Protein AF-A0A926ZXC2-F1 (afdb_monomer_lite)

pLDDT: mean 85.8, std 9.93, range [55.91, 96.75]

Sequence (94 aa):
MTGTDVFQRANDLCRRQAYQQWHRLRSKQQILRSQVGFADTQPSRPRACEGCLNYHGLSYGTAKNCRTSLVCAIHPYGWQEATSCPDWCKQPQT

Secondary structure (DSSP, 8-state):
--HHHHHHHHHHHHHHHHHHHHHHHHHHHHHHHHSTTSS----SS-GGGTT-TTEEEEEE-SSTTT-EEEEESS-TT---SSSPPTT--PPPP-

Structure (mmCIF, N/CA/C/O backbone):
data_AF-A0A926ZXC2-F1
#
_entry.id   AF-A0A926ZXC2-F1
#
loop_
_atom_site.group_PDB
_atom_site.id
_atom_site.type_symbol
_atom_site.label_atom_id
_atom_site.label_alt_id
_atom_site.label_comp_id
_atom_site.label_asym_id
_atom_site.label_entity_id
_atom_site.label_seq_id
_atom_site.pdbx_PDB_ins_code
_atom_site.Cartn_x
_atom_site.Cartn_y
_atom_site.Cartn_z
_atom_site.occupancy
_atom_site.B_iso_or_equiv
_atom_site.auth_seq_id
_atom_site.auth_comp_id
_atom_site.auth_asym_id
_atom_site.auth_atom_id
_atom_site.pdbx_PDB_model_num
ATOM 1 N N . MET A 1 1 ? 35.187 -8.951 -43.341 1.00 55.91 1 MET A N 1
ATOM 2 C CA . MET A 1 1 ? 34.171 -8.834 -42.272 1.00 55.91 1 MET A CA 1
ATOM 3 C C . MET A 1 1 ? 33.083 -7.913 -42.794 1.00 55.91 1 MET A C 1
ATOM 5 O O . MET A 1 1 ? 33.399 -6.789 -43.162 1.00 55.91 1 MET A O 1
ATOM 9 N N . THR A 1 2 ? 31.857 -8.407 -42.971 1.00 69.44 2 THR A N 1
ATOM 10 C CA . THR A 1 2 ? 30.742 -7.601 -43.495 1.00 69.44 2 THR A CA 1
ATOM 11 C C . THR A 1 2 ? 30.231 -6.671 -42.396 1.00 69.44 2 THR A C 1
ATOM 13 O O . THR A 1 2 ? 30.196 -7.061 -41.233 1.00 69.44 2 THR A O 1
ATOM 16 N N . GLY A 1 3 ? 29.826 -5.443 -42.733 1.00 68.44 3 GLY A N 1
ATOM 17 C CA . GLY A 1 3 ? 29.389 -4.453 -41.733 1.00 68.44 3 GLY A CA 1
ATOM 18 C C . GLY A 1 3 ? 28.271 -4.949 -40.802 1.00 68.44 3 GLY A C 1
ATOM 19 O O . GLY A 1 3 ? 28.211 -4.549 -39.646 1.00 68.44 3 GLY A O 1
ATOM 20 N N . THR A 1 4 ? 27.442 -5.889 -41.263 1.00 73.69 4 THR A N 1
ATOM 21 C CA . THR A 1 4 ? 26.376 -6.549 -40.491 1.00 73.69 4 THR A CA 1
ATOM 22 C C . THR A 1 4 ? 26.872 -7.326 -39.266 1.00 73.69 4 THR A C 1
ATOM 24 O O . THR A 1 4 ? 26.215 -7.286 -38.228 1.00 73.69 4 THR A O 1
ATOM 27 N N . ASP A 1 5 ? 28.040 -7.969 -39.349 1.00 82.19 5 ASP A N 1
ATOM 28 C CA . ASP A 1 5 ? 28.650 -8.754 -38.262 1.00 82.19 5 ASP A CA 1
ATOM 29 C C . ASP A 1 5 ? 29.079 -7.853 -37.088 1.00 82.19 5 ASP A C 1
ATOM 31 O O . ASP A 1 5 ? 28.879 -8.171 -35.915 1.00 82.19 5 ASP A O 1
ATOM 35 N N . VAL A 1 6 ? 29.572 -6.649 -37.400 1.00 86.44 6 VAL A N 1
ATOM 36 C CA . VAL A 1 6 ? 29.979 -5.654 -36.396 1.00 86.44 6 VAL A CA 1
ATOM 37 C C . VAL A 1 6 ? 28.776 -5.173 -35.581 1.00 86.44 6 VAL A C 1
ATOM 39 O O . VAL A 1 6 ? 28.843 -5.126 -34.351 1.00 86.44 6 VAL A O 1
ATOM 42 N N . PHE A 1 7 ? 27.659 -4.859 -36.243 1.00 87.31 7 PHE A N 1
ATOM 43 C CA . PHE A 1 7 ? 26.442 -4.403 -35.564 1.00 87.31 7 PHE A CA 1
ATOM 44 C C . PHE A 1 7 ? 25.777 -5.515 -34.747 1.00 87.31 7 PHE A C 1
ATOM 46 O O . PHE A 1 7 ? 25.327 -5.268 -33.629 1.00 87.31 7 PHE A O 1
ATOM 53 N N . GLN A 1 8 ? 25.749 -6.747 -35.263 1.00 88.19 8 GLN A N 1
ATOM 54 C CA . GLN A 1 8 ? 25.234 -7.905 -34.528 1.00 88.19 8 GLN A CA 1
ATOM 55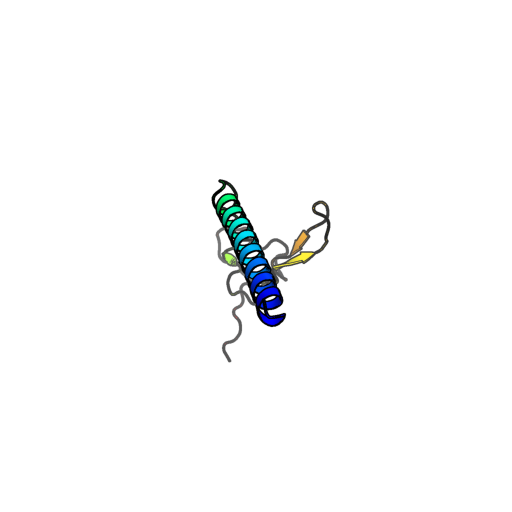 C C . GLN A 1 8 ? 26.038 -8.149 -33.249 1.00 88.19 8 GLN A C 1
ATOM 57 O O . GLN A 1 8 ? 25.465 -8.244 -32.164 1.00 88.19 8 GLN A O 1
ATOM 62 N N . ARG A 1 9 ? 27.371 -8.126 -33.349 1.00 89.62 9 ARG A N 1
ATOM 63 C CA . ARG A 1 9 ? 28.257 -8.267 -32.193 1.00 89.62 9 ARG A CA 1
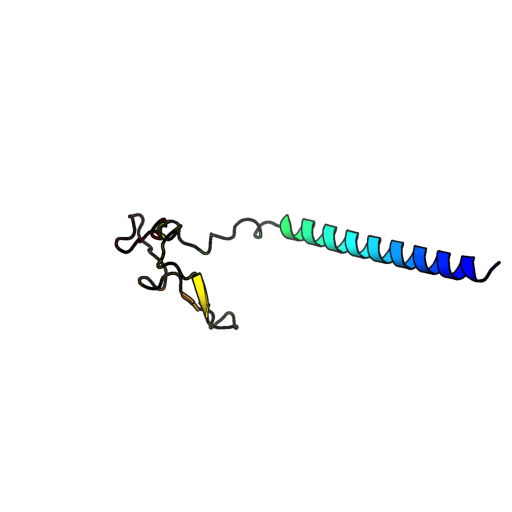ATOM 64 C C . ARG A 1 9 ? 28.076 -7.139 -31.176 1.00 89.62 9 ARG A C 1
ATOM 66 O O . ARG A 1 9 ? 28.052 -7.409 -29.977 1.00 89.62 9 ARG A O 1
ATOM 73 N N . ALA A 1 10 ? 27.933 -5.892 -31.627 1.00 90.69 10 ALA A N 1
ATOM 74 C CA . ALA A 1 10 ? 27.661 -4.759 -30.741 1.00 90.69 10 ALA A CA 1
ATOM 75 C C . ALA A 1 10 ? 26.333 -4.939 -29.983 1.00 90.69 10 ALA A C 1
ATOM 77 O O . ALA A 1 10 ? 26.297 -4.807 -28.759 1.00 90.69 10 ALA A O 1
ATOM 78 N N . ASN A 1 11 ? 25.270 -5.340 -30.686 1.00 94.50 11 ASN A N 1
ATOM 79 C CA . ASN A 1 11 ? 23.965 -5.614 -30.085 1.00 94.50 11 ASN A CA 1
ATOM 80 C C . ASN A 1 11 ? 24.030 -6.746 -29.051 1.00 94.50 11 ASN A C 1
ATOM 82 O O . ASN A 1 11 ? 23.464 -6.626 -27.961 1.00 94.50 11 ASN A O 1
ATOM 86 N N . ASP A 1 12 ? 24.752 -7.825 -29.351 1.00 95.25 12 ASP A N 1
ATOM 87 C CA . ASP A 1 12 ? 24.928 -8.945 -28.428 1.00 95.25 12 ASP A CA 1
ATOM 88 C C . ASP A 1 12 ? 25.673 -8.539 -27.154 1.00 95.25 12 ASP A C 1
ATOM 90 O O . ASP A 1 12 ? 25.296 -8.954 -26.054 1.00 95.25 12 ASP A O 1
ATOM 94 N N . LEU A 1 13 ? 26.700 -7.693 -27.273 1.00 96.38 13 LEU A N 1
ATOM 95 C CA . LEU A 1 13 ? 27.417 -7.148 -26.120 1.00 96.38 13 LEU A CA 1
ATOM 96 C C . LEU A 1 13 ? 26.502 -6.273 -25.257 1.00 96.38 13 LEU A C 1
ATOM 98 O O . LEU A 1 13 ? 26.451 -6.470 -24.040 1.00 96.38 13 LEU A O 1
ATOM 102 N N . CYS A 1 14 ? 25.722 -5.378 -25.870 1.00 95.75 14 CYS A N 1
ATOM 103 C CA . CYS A 1 14 ? 24.753 -4.546 -25.156 1.00 95.75 14 CYS A CA 1
ATOM 104 C C . CYS A 1 14 ? 23.707 -5.393 -24.415 1.00 95.75 14 CYS A C 1
ATOM 106 O O . CYS A 1 14 ? 23.441 -5.155 -23.235 1.00 95.75 14 CYS A O 1
ATOM 108 N N . ARG A 1 15 ? 23.158 -6.433 -25.059 1.00 95.06 15 ARG A N 1
ATOM 109 C CA . ARG A 1 15 ? 22.191 -7.352 -24.430 1.00 95.06 15 ARG A CA 1
ATOM 110 C C . ARG A 1 15 ? 22.791 -8.092 -23.238 1.00 95.06 15 ARG A C 1
ATOM 112 O O . ARG A 1 15 ? 22.156 -8.175 -22.186 1.00 95.06 15 ARG A O 1
ATOM 119 N N . ARG A 1 16 ? 24.018 -8.605 -23.374 1.00 96.25 16 ARG A N 1
ATOM 120 C CA . ARG A 1 16 ? 24.731 -9.280 -22.277 1.00 96.25 16 ARG A CA 1
ATOM 121 C C . ARG A 1 16 ? 24.968 -8.333 -21.106 1.00 96.25 16 ARG A C 1
ATOM 123 O O . ARG A 1 16 ? 24.739 -8.719 -19.962 1.00 96.25 16 ARG A O 1
ATOM 130 N N . GLN A 1 17 ? 25.378 -7.097 -21.382 1.00 96.06 17 GLN A N 1
ATOM 131 C CA . GLN A 1 17 ? 25.608 -6.095 -20.348 1.00 96.06 17 GLN A CA 1
ATOM 132 C C . GLN A 1 17 ? 24.307 -5.733 -19.617 1.00 96.06 17 GLN A C 1
ATOM 134 O O . GLN A 1 17 ? 24.288 -5.724 -18.386 1.00 96.06 17 GLN A O 1
ATOM 139 N N . ALA A 1 18 ? 23.211 -5.513 -20.349 1.00 96.56 18 ALA A N 1
ATOM 140 C CA . ALA A 1 18 ? 21.895 -5.255 -19.766 1.00 96.56 18 ALA A CA 1
ATOM 141 C C . ALA A 1 18 ? 21.428 -6.420 -18.875 1.00 96.56 18 ALA A C 1
ATOM 143 O O . ALA A 1 18 ? 20.974 -6.198 -17.752 1.00 96.56 18 ALA A O 1
ATOM 144 N N . TYR A 1 19 ? 21.615 -7.666 -19.324 1.00 96.62 19 TYR A N 1
ATOM 145 C CA . TYR A 1 19 ? 21.291 -8.851 -18.529 1.00 96.62 19 TYR A CA 1
ATOM 146 C C . TYR A 1 19 ? 22.133 -8.944 -17.248 1.00 96.62 19 TYR A C 1
ATOM 148 O O . TYR A 1 19 ? 21.598 -9.188 -16.167 1.00 96.62 19 TYR A O 1
ATOM 156 N N . GLN A 1 20 ? 23.444 -8.699 -17.334 1.00 96.75 20 GLN A N 1
ATOM 157 C CA . GLN A 1 20 ? 24.323 -8.687 -16.161 1.00 96.75 20 GLN A CA 1
ATOM 158 C C . GLN A 1 20 ? 23.925 -7.599 -15.158 1.00 96.75 20 GLN A C 1
ATOM 160 O O . GLN A 1 20 ? 23.923 -7.850 -13.952 1.00 96.75 20 GLN A O 1
ATOM 165 N N . GLN A 1 21 ? 23.569 -6.404 -15.636 1.00 96.38 21 GLN A N 1
ATOM 166 C CA . GLN A 1 21 ? 23.075 -5.321 -14.786 1.00 96.38 21 GLN A CA 1
ATOM 167 C C . GLN A 1 21 ? 21.762 -5.712 -14.106 1.00 96.38 21 GLN A C 1
ATOM 169 O O . GLN A 1 21 ? 21.663 -5.621 -12.883 1.00 96.38 21 GLN A O 1
ATOM 174 N N . TRP A 1 22 ? 20.789 -6.220 -14.868 1.00 95.75 22 TRP A N 1
ATOM 175 C CA . TRP A 1 22 ? 19.521 -6.715 -14.333 1.00 95.75 22 TRP A CA 1
ATOM 176 C C . TRP A 1 22 ? 19.737 -7.780 -13.251 1.00 95.75 22 TRP A C 1
ATOM 178 O O . TRP A 1 22 ? 19.163 -7.688 -12.165 1.00 95.75 22 TRP A O 1
ATOM 188 N N . HIS A 1 23 ? 20.622 -8.746 -13.505 1.00 96.56 23 HIS A N 1
ATOM 189 C CA . HIS A 1 23 ? 20.921 -9.820 -12.564 1.00 96.56 23 HIS A CA 1
ATOM 190 C C . HIS A 1 23 ? 21.555 -9.285 -11.271 1.00 96.56 23 HIS A C 1
ATOM 192 O O . HIS A 1 23 ? 21.143 -9.666 -10.174 1.00 96.56 23 HIS A O 1
ATOM 198 N N . ARG A 1 24 ? 22.513 -8.350 -11.372 1.00 95.69 24 ARG A N 1
ATOM 199 C CA . ARG A 1 24 ? 23.114 -7.679 -10.203 1.00 95.69 24 ARG A CA 1
ATOM 200 C C . ARG A 1 24 ? 22.069 -6.921 -9.388 1.00 95.69 24 ARG A C 1
ATOM 202 O O . ARG A 1 24 ? 22.054 -7.038 -8.165 1.00 95.69 24 ARG A O 1
ATOM 209 N N . LEU A 1 25 ? 21.191 -6.167 -10.051 1.00 94.00 25 LEU A N 1
ATOM 210 C CA . LEU A 1 25 ? 20.123 -5.419 -9.386 1.00 94.00 25 LEU A CA 1
ATOM 211 C C . LEU A 1 25 ? 19.160 -6.359 -8.655 1.00 94.00 25 LEU A C 1
ATOM 213 O O . LEU A 1 25 ? 18.843 -6.119 -7.490 1.00 94.00 25 LEU A O 1
ATOM 217 N N . ARG A 1 26 ? 18.747 -7.455 -9.298 1.00 93.56 26 ARG A N 1
ATOM 218 C CA . ARG A 1 26 ? 17.838 -8.437 -8.697 1.00 93.56 26 ARG A CA 1
ATOM 219 C C . ARG A 1 26 ? 18.471 -9.173 -7.515 1.00 93.56 26 ARG A C 1
ATOM 221 O O . ARG A 1 26 ? 17.827 -9.312 -6.479 1.00 93.56 26 ARG A O 1
ATOM 228 N N . SER A 1 27 ? 19.741 -9.563 -7.628 1.00 93.94 27 SER A N 1
ATOM 229 C CA . SER A 1 27 ? 20.514 -10.148 -6.522 1.00 93.94 27 SER A CA 1
ATOM 230 C C . SER A 1 27 ? 20.618 -9.182 -5.334 1.00 93.94 27 SER A C 1
ATOM 232 O O . SER A 1 27 ? 20.301 -9.555 -4.205 1.00 93.94 27 SER A O 1
ATOM 234 N N . LYS A 1 28 ? 20.947 -7.906 -5.585 1.00 91.38 28 LYS A N 1
ATOM 235 C CA . LYS A 1 28 ? 20.977 -6.861 -4.549 1.00 91.38 28 LYS A CA 1
ATOM 236 C C . LYS A 1 28 ? 19.620 -6.705 -3.858 1.00 91.38 28 LYS A C 1
ATOM 238 O O . LYS A 1 28 ? 19.568 -6.630 -2.635 1.00 91.38 28 LYS A O 1
ATOM 243 N N . GLN A 1 29 ? 18.526 -6.676 -4.621 1.00 85.62 29 GLN A N 1
ATOM 244 C CA . GLN A 1 29 ? 17.174 -6.609 -4.060 1.00 85.62 29 GLN A CA 1
ATOM 245 C C . GLN A 1 29 ? 16.860 -7.820 -3.174 1.00 85.62 29 GLN A C 1
ATOM 247 O O . GLN A 1 29 ? 16.296 -7.644 -2.099 1.00 85.62 29 GLN A O 1
ATOM 252 N N . GLN A 1 30 ? 17.237 -9.032 -3.590 1.00 87.88 30 GLN A N 1
ATOM 253 C CA . GLN A 1 30 ? 17.031 -10.241 -2.792 1.00 87.88 30 GLN A CA 1
ATOM 254 C C . GLN A 1 30 ? 17.808 -10.191 -1.470 1.00 87.88 30 GLN A C 1
ATOM 256 O O . GLN A 1 30 ? 17.225 -10.474 -0.427 1.00 87.88 30 GLN A O 1
ATOM 261 N N . ILE A 1 31 ? 19.077 -9.764 -1.500 1.00 88.12 31 ILE A N 1
ATOM 262 C CA . ILE A 1 31 ? 19.898 -9.586 -0.292 1.00 88.12 31 ILE A CA 1
ATOM 263 C C . ILE A 1 31 ? 19.228 -8.597 0.665 1.00 88.12 31 ILE A C 1
ATOM 265 O O . ILE A 1 31 ? 19.026 -8.927 1.831 1.00 88.12 31 ILE A O 1
ATOM 269 N N . LEU A 1 32 ? 18.820 -7.422 0.174 1.00 84.25 32 LEU A N 1
ATOM 270 C CA . LEU A 1 32 ? 18.144 -6.410 0.992 1.00 84.25 32 LEU A CA 1
ATOM 271 C C . LEU A 1 32 ? 16.848 -6.947 1.616 1.00 84.25 32 LEU A C 1
ATOM 273 O O . LEU A 1 32 ? 16.618 -6.741 2.799 1.00 84.25 32 LEU A O 1
ATOM 277 N N . ARG A 1 33 ? 16.034 -7.696 0.860 1.00 79.75 33 ARG A N 1
ATOM 278 C CA . ARG A 1 33 ? 14.804 -8.322 1.386 1.00 79.75 33 ARG A CA 1
ATOM 279 C C . ARG A 1 33 ? 15.078 -9.394 2.442 1.00 79.75 33 ARG A C 1
ATOM 281 O O . ARG A 1 33 ? 14.222 -9.617 3.288 1.00 79.75 33 ARG A O 1
ATOM 288 N N . SER A 1 34 ? 16.230 -10.064 2.376 1.00 80.31 34 SER A N 1
ATOM 289 C CA . SER A 1 34 ? 16.640 -11.081 3.354 1.00 80.31 34 SER A CA 1
ATOM 290 C C . SER A 1 34 ? 17.294 -10.513 4.617 1.00 80.31 34 SER A C 1
ATOM 292 O O . SER A 1 34 ? 17.490 -11.252 5.578 1.00 80.31 34 SER A O 1
ATOM 294 N N . GLN A 1 35 ? 17.639 -9.221 4.641 1.00 83.00 35 GLN A N 1
ATOM 295 C CA . GLN A 1 35 ? 18.166 -8.584 5.847 1.00 83.00 35 GLN A CA 1
ATOM 296 C C . GLN A 1 35 ? 17.064 -8.476 6.911 1.00 83.00 35 GLN A C 1
ATOM 298 O O . GLN A 1 35 ? 15.936 -8.056 6.636 1.00 83.00 35 GLN A O 1
ATOM 303 N N . VAL A 1 36 ? 17.406 -8.869 8.140 1.00 66.44 36 VAL A N 1
ATOM 304 C CA . VAL A 1 36 ? 16.514 -8.834 9.307 1.00 66.44 36 VAL A CA 1
ATOM 305 C C . VAL A 1 36 ? 16.015 -7.398 9.513 1.00 66.44 36 VAL A C 1
ATOM 307 O O . VAL A 1 36 ? 16.817 -6.471 9.581 1.00 66.44 36 VAL A O 1
ATOM 310 N N . GLY A 1 37 ? 14.692 -7.211 9.571 1.00 66.31 37 GLY A N 1
ATOM 311 C CA . GLY A 1 37 ? 14.046 -5.897 9.720 1.00 66.31 37 GLY A CA 1
ATOM 312 C C . GLY A 1 37 ? 13.200 -5.432 8.526 1.00 66.31 37 GLY A C 1
ATOM 313 O O . GLY A 1 37 ? 12.422 -4.496 8.680 1.00 66.31 37 GLY A O 1
ATOM 314 N N . PHE A 1 38 ? 13.276 -6.096 7.364 1.00 64.56 38 PHE A N 1
ATOM 315 C CA . PHE A 1 38 ? 12.365 -5.832 6.232 1.00 64.56 38 PHE A CA 1
ATOM 316 C C . PHE A 1 38 ? 11.111 -6.724 6.206 1.00 64.56 38 PHE A C 1
ATOM 318 O O . PHE A 1 38 ? 10.182 -6.430 5.457 1.00 64.56 38 PHE A O 1
ATOM 325 N N . ALA A 1 39 ? 11.082 -7.813 6.984 1.00 62.19 39 ALA A N 1
ATOM 326 C CA . ALA A 1 39 ? 9.987 -8.789 6.971 1.00 62.19 39 ALA A CA 1
ATOM 327 C C . ALA A 1 39 ? 8.802 -8.414 7.883 1.00 62.19 39 ALA A C 1
ATOM 329 O O . ALA A 1 39 ? 7.682 -8.831 7.607 1.00 62.19 39 ALA A O 1
ATOM 330 N N . ASP A 1 40 ? 9.029 -7.599 8.918 1.00 57.62 40 ASP A N 1
ATOM 331 C CA . ASP A 1 40 ? 8.015 -7.229 9.913 1.00 57.62 40 ASP A CA 1
ATOM 332 C C . ASP A 1 40 ? 7.605 -5.761 9.761 1.00 57.62 40 ASP A C 1
ATOM 334 O O . ASP A 1 40 ? 7.940 -4.884 10.558 1.00 57.62 40 ASP A O 1
ATOM 338 N N . THR A 1 41 ? 6.861 -5.463 8.700 1.00 64.00 41 THR A N 1
ATOM 339 C CA . THR A 1 41 ? 6.032 -4.258 8.709 1.00 64.00 41 THR A CA 1
ATOM 340 C C . THR A 1 41 ? 4.702 -4.625 9.337 1.00 64.00 41 THR A C 1
ATOM 342 O O . THR A 1 41 ? 3.903 -5.321 8.708 1.00 64.00 41 THR A O 1
ATOM 345 N N . GLN A 1 42 ? 4.464 -4.151 10.563 1.00 65.44 42 GLN A N 1
ATOM 346 C CA . GLN A 1 42 ? 3.127 -4.168 11.151 1.00 65.44 42 GLN A CA 1
ATOM 347 C C . GLN A 1 42 ? 2.126 -3.634 10.116 1.00 65.44 42 GLN A C 1
ATOM 349 O O . GLN A 1 42 ? 2.409 -2.611 9.477 1.00 65.44 42 GLN A O 1
ATOM 354 N N . PRO A 1 43 ? 0.995 -4.325 9.894 1.00 71.94 43 PRO A N 1
ATOM 355 C CA . PRO A 1 43 ? 0.023 -3.894 8.908 1.00 71.94 43 PRO A CA 1
ATOM 356 C C . PRO A 1 43 ? -0.415 -2.467 9.237 1.00 71.94 43 PRO A C 1
ATOM 358 O O . PRO A 1 43 ? -0.832 -2.166 10.352 1.00 71.94 43 PRO A O 1
ATOM 361 N N . SER A 1 44 ? -0.336 -1.574 8.248 1.00 76.44 44 SER A N 1
ATOM 362 C CA . SER A 1 44 ? -0.776 -0.180 8.397 1.00 76.44 44 SER A CA 1
ATOM 363 C C . SER A 1 44 ? -2.286 -0.059 8.632 1.00 76.44 44 SER A C 1
ATOM 365 O O . SER A 1 44 ? -2.780 1.006 8.999 1.00 76.44 44 SER A O 1
ATOM 367 N N . ARG A 1 45 ? -3.025 -1.149 8.403 1.00 85.62 45 ARG A N 1
ATOM 368 C CA . ARG A 1 45 ? -4.456 -1.284 8.644 1.00 85.62 45 ARG A CA 1
ATOM 369 C C . ARG A 1 45 ? -4.697 -2.053 9.951 1.00 85.62 45 ARG A C 1
ATOM 371 O O . ARG A 1 45 ? -4.322 -3.222 10.024 1.00 85.62 45 ARG A O 1
ATOM 378 N N . PRO A 1 46 ? -5.381 -1.454 10.940 1.00 86.25 46 PRO A N 1
ATOM 379 C CA . PRO A 1 46 ? -5.859 -2.177 12.115 1.00 86.25 46 PRO A CA 1
ATOM 380 C C . PRO A 1 46 ? -6.858 -3.272 11.728 1.00 86.25 46 PRO A C 1
ATOM 382 O O . PRO A 1 46 ? -7.729 -3.041 10.886 1.00 86.25 46 PRO A O 1
ATOM 385 N N . ARG A 1 47 ? -6.780 -4.438 12.385 1.00 87.12 47 ARG A N 1
ATOM 386 C CA . ARG A 1 47 ? -7.648 -5.599 12.098 1.00 87.12 47 ARG A CA 1
ATOM 387 C C . ARG A 1 47 ? -9.138 -5.269 12.204 1.00 87.12 47 ARG A C 1
ATOM 389 O O . ARG A 1 47 ? -9.915 -5.664 11.345 1.00 87.12 47 ARG A O 1
ATOM 396 N N . ALA A 1 48 ? -9.528 -4.476 13.204 1.00 89.88 48 ALA A N 1
ATOM 397 C CA . ALA A 1 48 ? -10.912 -4.041 13.403 1.00 89.88 48 ALA A CA 1
ATOM 398 C C . ALA A 1 48 ? -11.468 -3.188 12.245 1.00 89.88 48 ALA A C 1
ATOM 400 O O . ALA A 1 48 ? -12.675 -2.992 12.153 1.00 89.88 48 ALA A O 1
ATOM 401 N N . CYS A 1 49 ? -10.612 -2.668 11.359 1.00 89.44 49 CYS A N 1
ATOM 402 C CA . CYS A 1 49 ? -11.013 -1.858 10.212 1.00 89.44 49 CYS A CA 1
ATOM 403 C C . CYS A 1 49 ? -11.030 -2.639 8.888 1.00 89.44 49 CYS A C 1
ATOM 405 O O . CYS A 1 49 ? -11.377 -2.067 7.853 1.00 89.44 49 CYS A O 1
ATOM 407 N N . GLU A 1 50 ? -10.649 -3.919 8.878 1.00 88.81 50 GLU A N 1
ATOM 408 C CA . GLU A 1 50 ? -10.681 -4.734 7.664 1.00 88.81 50 GLU A CA 1
ATOM 409 C C . GLU A 1 50 ? -12.115 -4.855 7.124 1.00 88.81 50 GLU A C 1
ATOM 411 O O . GLU A 1 50 ? -13.056 -5.182 7.847 1.00 88.81 50 GLU A O 1
ATOM 416 N N . GLY A 1 51 ? -12.293 -4.525 5.840 1.00 89.81 51 GLY A N 1
ATOM 417 C CA . GLY A 1 51 ? -13.591 -4.578 5.157 1.00 89.81 51 GLY A CA 1
ATOM 418 C C . GLY A 1 51 ? -14.599 -3.488 5.547 1.00 89.81 51 GLY A C 1
ATOM 419 O O . GLY A 1 51 ? -15.729 -3.535 5.067 1.00 89.81 51 GLY A O 1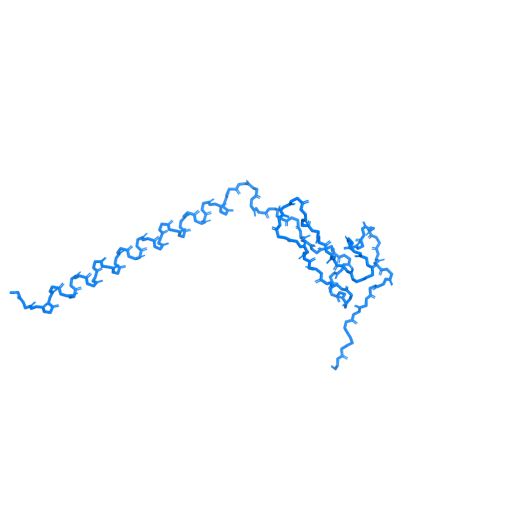
ATOM 420 N N . CYS A 1 52 ? -14.215 -2.519 6.385 1.00 92.69 52 CYS A N 1
ATOM 421 C CA . CYS A 1 52 ? -15.090 -1.415 6.775 1.00 92.69 52 CYS A CA 1
ATOM 422 C C . CYS A 1 52 ? -15.214 -0.371 5.653 1.00 92.69 52 CYS A C 1
ATOM 424 O O . CYS A 1 52 ? -14.205 0.091 5.124 1.00 92.69 52 CYS A O 1
ATOM 426 N N . LEU A 1 53 ? -16.436 0.074 5.359 1.00 93.06 53 LEU A N 1
ATOM 427 C CA . LEU A 1 53 ? -16.751 1.167 4.433 1.00 93.06 53 LEU A CA 1
ATOM 428 C C . LEU A 1 53 ? -16.118 2.497 4.871 1.00 93.06 53 LEU A C 1
ATOM 430 O O . LEU A 1 53 ? -15.746 3.314 4.036 1.00 93.06 53 LEU A O 1
ATOM 434 N N . ASN A 1 54 ? -15.975 2.699 6.182 1.00 91.81 54 ASN A N 1
ATOM 435 C CA . ASN A 1 54 ? -15.427 3.926 6.759 1.00 91.81 54 ASN A CA 1
ATOM 436 C C . ASN A 1 54 ? -13.887 3.955 6.753 1.00 91.81 54 ASN A C 1
ATOM 438 O O . ASN A 1 54 ? -13.290 4.963 7.140 1.00 91.81 54 ASN A O 1
ATOM 442 N N . TYR A 1 55 ? -13.224 2.864 6.347 1.00 91.94 55 TYR A N 1
ATOM 443 C CA . TYR A 1 55 ? -11.767 2.814 6.253 1.00 91.94 55 TYR A CA 1
ATOM 444 C C . TYR A 1 55 ? -11.263 3.659 5.075 1.00 91.94 55 TYR A C 1
ATOM 446 O O . TYR A 1 55 ? -11.700 3.494 3.940 1.00 91.94 55 TYR A O 1
ATOM 454 N N . HIS A 1 56 ? -10.293 4.529 5.349 1.00 88.56 56 HIS A N 1
ATOM 455 C CA . HIS A 1 56 ? -9.748 5.501 4.404 1.00 88.56 56 HIS A CA 1
ATOM 456 C C . HIS A 1 56 ? -8.248 5.274 4.141 1.00 88.56 56 HIS A C 1
ATOM 458 O O . HIS A 1 56 ? -7.809 5.274 2.994 1.00 88.56 56 HIS A O 1
ATOM 464 N N . GLY A 1 57 ? -7.455 5.017 5.189 1.00 86.75 57 GLY A N 1
ATOM 465 C CA . GLY A 1 57 ? -6.065 4.559 5.078 1.00 86.75 57 GLY A CA 1
ATOM 466 C C . GLY A 1 57 ? -5.084 5.486 4.343 1.00 86.75 57 GLY A C 1
ATOM 467 O O . GLY A 1 57 ? -4.095 4.985 3.806 1.00 86.75 57 GLY A O 1
ATOM 468 N N . LEU A 1 58 ? -5.323 6.803 4.300 1.00 86.50 58 LEU A N 1
ATOM 469 C CA . LEU A 1 58 ? -4.428 7.758 3.631 1.00 86.50 58 LEU A CA 1
ATOM 470 C C . LEU A 1 58 ? -3.438 8.397 4.610 1.00 86.50 58 LEU A C 1
ATOM 472 O O . LEU A 1 58 ? -3.759 8.677 5.763 1.00 86.50 58 LEU A O 1
ATOM 476 N N . SER A 1 59 ? -2.227 8.679 4.125 1.00 87.00 59 SER A N 1
ATOM 477 C CA . SER A 1 59 ? -1.264 9.536 4.821 1.00 87.00 59 SER A CA 1
ATOM 478 C C . SER A 1 59 ? -1.265 10.938 4.222 1.00 87.00 59 SER A C 1
ATOM 480 O O . SER A 1 59 ? -1.146 11.091 3.009 1.00 87.00 59 SER A O 1
ATOM 482 N N . TYR A 1 60 ? -1.303 11.948 5.082 1.00 87.44 60 TYR A N 1
ATOM 483 C CA . TYR A 1 60 ? -1.152 13.357 4.741 1.00 87.44 60 TYR A CA 1
ATOM 484 C C . TYR A 1 60 ? 0.257 13.829 5.101 1.00 87.44 60 TYR A C 1
ATOM 486 O O . TYR A 1 60 ? 0.818 13.400 6.109 1.00 87.44 60 TYR A O 1
ATOM 494 N N . GLY A 1 61 ? 0.822 14.717 4.280 1.00 86.62 61 GLY A N 1
ATOM 495 C CA . GLY A 1 61 ? 2.193 15.213 4.432 1.00 86.62 61 GLY A CA 1
ATOM 496 C C . GLY A 1 61 ? 3.248 14.335 3.744 1.00 86.62 61 GLY A C 1
ATOM 497 O O . GLY A 1 61 ? 3.091 13.123 3.596 1.00 86.62 61 GLY A O 1
ATOM 498 N N . THR A 1 62 ? 4.338 14.963 3.297 1.00 85.31 62 THR A N 1
ATOM 499 C CA . THR A 1 62 ? 5.423 14.311 2.534 1.00 85.31 62 THR A CA 1
ATOM 500 C C . THR A 1 62 ? 6.694 14.096 3.358 1.00 85.31 62 THR A C 1
ATOM 502 O O . THR A 1 62 ? 7.430 13.141 3.114 1.00 85.31 62 THR A O 1
ATOM 505 N N . ALA A 1 63 ? 6.947 14.947 4.356 1.00 86.88 63 ALA A N 1
ATOM 506 C CA . ALA A 1 63 ? 8.111 14.858 5.232 1.00 86.88 63 ALA A CA 1
ATOM 507 C C . ALA A 1 63 ? 7.852 13.932 6.431 1.00 86.88 63 ALA A C 1
ATOM 509 O O . ALA A 1 63 ? 6.762 13.921 6.999 1.00 86.88 63 ALA A O 1
ATOM 510 N N . LYS A 1 64 ? 8.870 13.171 6.855 1.00 81.25 64 LYS A N 1
ATOM 511 C CA . LYS A 1 64 ? 8.749 12.158 7.924 1.00 81.25 64 LYS A CA 1
ATOM 512 C C . LYS A 1 64 ? 8.284 12.738 9.268 1.00 81.25 64 LYS A C 1
ATOM 514 O O . LYS A 1 64 ? 7.590 12.052 10.005 1.00 81.25 64 LYS A O 1
ATOM 519 N N . ASN A 1 65 ? 8.651 13.980 9.573 1.00 88.38 65 ASN A N 1
ATOM 520 C CA . ASN A 1 65 ? 8.272 14.686 10.802 1.00 88.38 65 ASN A CA 1
ATOM 521 C C . ASN A 1 65 ? 6.842 15.257 10.782 1.00 88.38 65 ASN A C 1
ATOM 523 O O . ASN A 1 65 ? 6.335 15.622 11.835 1.00 88.38 65 ASN A O 1
ATOM 527 N N . CYS A 1 66 ? 6.202 15.342 9.614 1.00 86.00 66 CYS A N 1
ATOM 528 C CA . CYS A 1 66 ? 4.862 15.919 9.452 1.00 86.00 66 CYS A CA 1
ATOM 529 C C . CYS A 1 66 ? 3.877 14.948 8.787 1.00 86.00 66 CYS A C 1
ATOM 531 O O . CYS A 1 66 ? 2.792 15.357 8.379 1.00 86.00 66 CYS A O 1
ATOM 533 N N . ARG A 1 67 ? 4.262 13.678 8.618 1.00 86.81 67 ARG A N 1
ATOM 534 C CA . ARG A 1 67 ? 3.419 12.671 7.981 1.00 86.81 67 ARG A CA 1
ATOM 535 C C . ARG A 1 67 ? 2.432 12.102 8.996 1.00 86.81 67 ARG A C 1
ATOM 537 O O . ARG A 1 67 ? 2.838 11.384 9.905 1.00 86.81 67 ARG A O 1
ATOM 544 N N . THR A 1 68 ? 1.146 12.353 8.781 1.00 86.88 68 THR A N 1
ATOM 545 C CA . THR A 1 68 ? 0.051 11.872 9.635 1.00 86.88 68 THR A CA 1
ATOM 546 C C . THR A 1 68 ? -0.836 10.921 8.847 1.00 86.88 68 THR A C 1
ATOM 548 O O . THR A 1 68 ? -1.323 11.272 7.776 1.00 86.88 68 THR A O 1
ATOM 551 N N . SER A 1 69 ? -1.060 9.711 9.358 1.00 86.81 69 SER A N 1
ATOM 552 C CA . SER A 1 69 ? -1.974 8.745 8.738 1.00 86.81 69 SER A CA 1
ATOM 553 C C . SER A 1 69 ? -3.366 8.852 9.344 1.00 86.81 69 SER A C 1
ATOM 555 O O . SER A 1 69 ? -3.510 8.729 10.557 1.00 86.81 69 SER A O 1
ATOM 557 N N . LEU A 1 70 ? -4.374 9.039 8.490 1.00 89.50 70 LEU A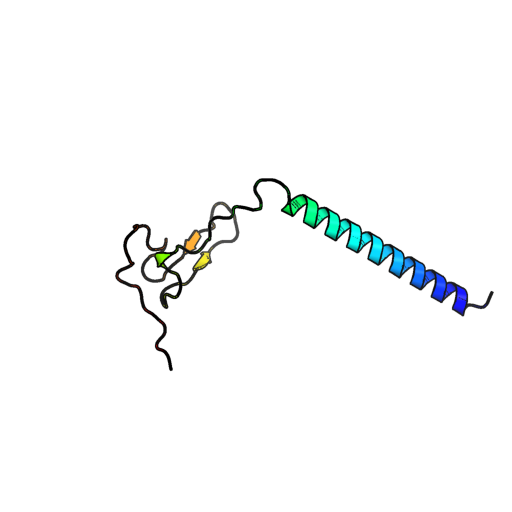 N 1
ATOM 558 C CA . LEU A 1 70 ? -5.784 8.965 8.853 1.00 89.50 70 LEU A CA 1
ATOM 559 C C . LEU A 1 70 ? -6.355 7.632 8.364 1.00 89.50 70 LEU A C 1
ATOM 561 O O . LEU A 1 70 ? -6.417 7.344 7.167 1.00 89.50 70 LEU A O 1
ATOM 565 N N . VAL A 1 71 ? -6.734 6.790 9.319 1.00 90.25 71 VAL A N 1
ATOM 566 C CA . VAL A 1 71 ? -7.106 5.392 9.099 1.00 90.25 71 VAL A CA 1
ATOM 567 C C . VAL A 1 71 ? -8.583 5.251 8.742 1.00 90.25 71 VAL A C 1
ATOM 569 O O . VAL A 1 71 ? -8.899 4.553 7.782 1.00 90.25 71 VAL A O 1
ATOM 572 N N . CYS A 1 72 ? -9.487 5.892 9.483 1.00 91.62 72 CYS A N 1
ATOM 573 C CA . CYS A 1 72 ? -10.939 5.792 9.318 1.00 91.62 72 CYS A CA 1
ATOM 574 C C . CYS A 1 72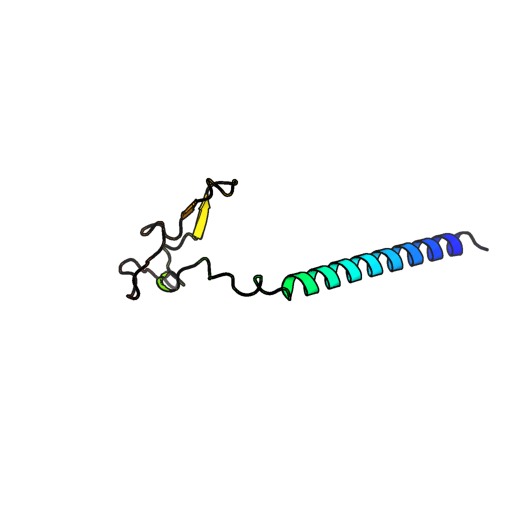 ? -11.581 7.185 9.406 1.00 91.62 72 CYS A C 1
ATOM 576 O O . CYS A 1 72 ? -11.068 8.059 10.101 1.00 91.62 72 CYS A O 1
ATOM 578 N N . ALA A 1 73 ? -12.702 7.382 8.707 1.00 88.81 73 ALA A N 1
ATOM 579 C CA . ALA A 1 73 ? -13.454 8.639 8.715 1.00 88.81 73 ALA A CA 1
ATOM 580 C C . ALA A 1 73 ? -14.069 8.970 10.089 1.00 88.81 73 ALA A C 1
ATOM 582 O O . ALA A 1 73 ? -14.230 10.141 10.417 1.00 88.81 73 ALA A O 1
ATOM 583 N N . ILE A 1 74 ? -14.386 7.943 10.885 1.00 93.25 74 ILE A N 1
ATOM 584 C CA . ILE A 1 74 ? -14.943 8.086 12.240 1.00 93.25 74 ILE A CA 1
ATOM 585 C C . ILE A 1 74 ? -13.834 8.059 13.297 1.00 93.25 74 ILE A C 1
ATOM 587 O O . ILE A 1 74 ? -13.842 8.849 14.236 1.00 93.25 74 ILE A O 1
ATOM 591 N N . HIS A 1 75 ? -12.844 7.180 13.105 1.00 92.50 75 HIS A N 1
ATOM 592 C CA . HIS A 1 75 ? -11.723 6.968 14.025 1.00 92.50 75 HIS A CA 1
ATOM 593 C C . HIS A 1 75 ? -10.398 7.322 13.329 1.00 92.50 75 HIS A C 1
ATOM 595 O O . HIS A 1 75 ? -9.816 6.456 12.668 1.00 92.50 75 HIS A O 1
ATOM 601 N N . PRO A 1 76 ? -9.877 8.559 13.463 1.00 89.62 76 PRO A N 1
ATOM 602 C CA . PRO A 1 76 ? -8.689 9.032 12.741 1.00 89.62 76 PRO A CA 1
ATOM 603 C C . PRO A 1 76 ? -7.470 8.111 12.847 1.00 89.62 76 PRO A C 1
ATOM 605 O O . PRO A 1 76 ? -6.746 7.929 11.874 1.00 89.62 76 PRO A O 1
ATOM 608 N N . TYR A 1 77 ? -7.275 7.466 13.995 1.00 88.88 77 TYR A N 1
ATOM 609 C CA . TYR A 1 77 ? -6.157 6.548 14.245 1.00 88.88 77 TYR A CA 1
ATOM 610 C C . TYR A 1 77 ? -6.554 5.065 14.173 1.00 88.88 77 TYR A C 1
ATOM 612 O O . TYR A 1 77 ? -5.761 4.192 14.516 1.00 88.88 77 TYR A O 1
ATOM 620 N N . GLY A 1 78 ? -7.770 4.778 13.708 1.00 89.62 78 GLY A N 1
ATOM 621 C CA . GLY A 1 78 ? -8.369 3.450 13.714 1.00 89.62 78 GLY A CA 1
ATOM 622 C C . GLY A 1 78 ? -8.931 3.067 15.080 1.00 89.62 78 GLY A C 1
ATOM 623 O O . GLY A 1 78 ? -8.714 3.754 16.076 1.00 89.62 78 GLY A O 1
ATOM 624 N N . TRP A 1 79 ? -9.675 1.963 15.114 1.00 91.88 79 TRP A N 1
ATOM 625 C CA . TRP A 1 79 ? -10.176 1.401 16.365 1.00 91.88 79 TRP A CA 1
ATOM 626 C C . TRP A 1 79 ? -9.029 0.708 17.105 1.00 91.88 79 TRP A C 1
ATOM 628 O O . TRP A 1 79 ? -8.410 -0.207 16.559 1.00 91.88 79 TRP A O 1
ATOM 638 N N . GLN A 1 80 ? -8.709 1.190 18.307 1.00 86.62 80 GLN A N 1
ATOM 639 C CA . GLN A 1 80 ? -7.537 0.750 19.074 1.00 86.62 80 GLN A CA 1
ATOM 640 C C . GLN A 1 80 ? -7.863 -0.314 20.124 1.00 86.62 80 GLN A C 1
ATOM 642 O O . GLN A 1 80 ? -6.953 -0.960 20.642 1.00 86.62 80 GLN A O 1
ATOM 647 N N . GLU A 1 81 ? -9.140 -0.506 20.449 1.00 86.81 81 GLU A N 1
ATOM 648 C CA . GLU A 1 81 ? -9.541 -1.523 21.413 1.00 86.81 81 GLU A CA 1
ATOM 649 C C . GLU A 1 81 ? -9.526 -2.924 20.791 1.00 86.81 81 GLU A C 1
ATOM 651 O O . GLU A 1 81 ? -9.681 -3.106 19.582 1.00 86.81 81 GLU A O 1
ATOM 656 N N . ALA A 1 82 ? -9.375 -3.939 21.645 1.00 81.00 82 ALA A N 1
ATOM 657 C CA . ALA A 1 82 ? -9.438 -5.344 21.239 1.00 81.00 82 ALA A CA 1
ATOM 658 C C . ALA A 1 82 ? -10.863 -5.809 20.864 1.00 81.00 82 ALA A C 1
ATOM 660 O O . ALA A 1 82 ? -11.042 -6.901 20.327 1.00 81.00 82 ALA A O 1
ATOM 661 N N . THR A 1 83 ? -11.874 -4.999 21.176 1.00 89.25 83 THR A N 1
ATOM 662 C CA . THR A 1 83 ? -13.290 -5.230 20.879 1.00 89.25 83 THR A CA 1
ATOM 663 C C . THR A 1 83 ? -13.618 -4.902 19.418 1.00 89.25 83 THR A C 1
ATOM 665 O O . THR A 1 83 ? -12.819 -4.313 18.689 1.00 89.25 83 THR A O 1
ATOM 668 N N . SER A 1 84 ? -14.811 -5.293 18.962 1.00 89.94 84 SER A N 1
ATOM 669 C CA . SER A 1 84 ? -15.293 -4.898 17.631 1.00 89.94 84 SER A CA 1
ATOM 670 C C . SER A 1 84 ? -15.605 -3.401 17.592 1.00 89.94 84 SER A C 1
ATOM 672 O O . SER A 1 84 ? -16.186 -2.870 18.535 1.00 89.94 84 SER A O 1
ATOM 674 N N . CYS A 1 85 ? -15.253 -2.736 16.490 1.00 92.81 85 CYS A N 1
ATOM 675 C CA . CYS A 1 85 ? -15.554 -1.320 16.292 1.00 92.81 85 CYS A CA 1
ATOM 676 C C . CYS A 1 85 ? -17.078 -1.106 16.183 1.00 92.81 85 CYS A C 1
ATOM 678 O O . CYS A 1 85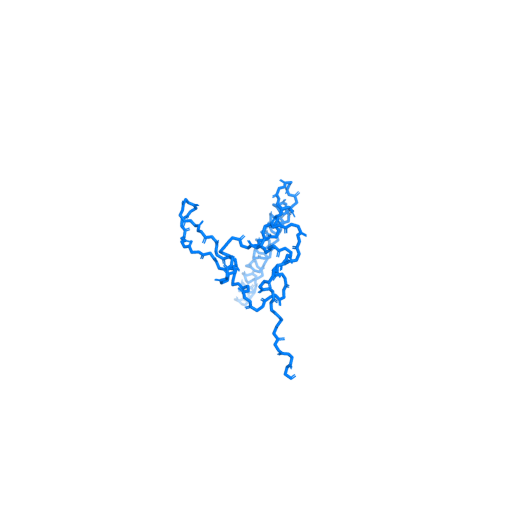 ? -17.703 -1.747 15.330 1.00 92.81 85 CYS A O 1
ATOM 680 N N . PRO A 1 86 ? -17.680 -0.212 16.988 1.00 93.56 86 PRO A N 1
ATOM 681 C CA . PRO A 1 86 ? -19.123 0.037 16.964 1.00 93.56 86 PRO A CA 1
ATOM 682 C C . PRO A 1 86 ? -19.595 0.699 15.660 1.00 93.56 86 PRO A C 1
ATOM 684 O O . PRO A 1 86 ? -20.729 0.488 15.244 1.00 93.56 86 PRO A O 1
ATOM 687 N N . ASP A 1 87 ? -18.714 1.437 14.980 1.00 93.81 87 ASP A N 1
ATOM 688 C CA . ASP A 1 87 ? -18.998 2.145 13.721 1.00 93.81 87 ASP A CA 1
ATOM 689 C C . ASP A 1 87 ? -18.587 1.342 12.475 1.00 93.81 87 ASP A C 1
ATOM 691 O O . ASP A 1 87 ? -18.335 1.900 11.398 1.00 93.81 87 ASP A O 1
ATOM 695 N N . TRP A 1 88 ? -18.417 0.026 12.617 1.00 93.88 88 TRP A N 1
ATOM 696 C CA . TRP A 1 88 ? -18.052 -0.824 11.494 1.00 93.88 88 TRP A CA 1
ATOM 697 C C . TRP A 1 88 ? -19.251 -1.037 10.569 1.00 93.88 88 TRP A C 1
ATOM 699 O O . TRP A 1 88 ? -20.289 -1.552 10.977 1.00 93.88 88 TRP A O 1
ATOM 709 N N . CYS A 1 89 ? -19.077 -0.698 9.294 1.00 93.19 89 CYS A N 1
ATOM 710 C CA . CYS A 1 89 ? -20.103 -0.864 8.269 1.00 93.19 89 CYS A CA 1
ATOM 711 C C . CYS A 1 89 ? -19.535 -1.646 7.088 1.00 93.19 89 CYS A C 1
ATOM 713 O O . CYS A 1 89 ? -18.454 -1.326 6.602 1.00 93.19 89 CYS A O 1
ATOM 715 N N . LYS A 1 90 ? -20.269 -2.638 6.580 1.00 90.06 90 LYS A N 1
ATOM 716 C CA . LYS A 1 90 ? -19.908 -3.358 5.349 1.00 90.06 90 LYS A CA 1
ATOM 717 C C . LYS A 1 90 ? -20.440 -2.600 4.133 1.00 90.06 90 LYS A C 1
ATOM 719 O O . LYS A 1 90 ? -21.480 -1.950 4.231 1.00 90.06 90 LYS A O 1
ATOM 724 N N . GLN A 1 91 ? -19.771 -2.703 2.982 1.00 76.38 91 GLN A N 1
ATOM 725 C CA . GLN A 1 91 ? -20.392 -2.267 1.727 1.00 76.38 91 GLN A CA 1
ATOM 726 C C . GLN A 1 91 ? -21.714 -3.027 1.527 1.00 76.38 91 GLN A C 1
ATOM 728 O O . GLN A 1 91 ? -21.731 -4.249 1.719 1.00 76.38 91 GLN A O 1
ATOM 733 N N . PRO A 1 92 ? -22.809 -2.337 1.157 1.00 75.19 92 PRO A N 1
ATOM 734 C CA . PRO A 1 92 ? -24.025 -3.023 0.760 1.00 75.19 92 PRO A CA 1
ATOM 735 C C . PRO A 1 92 ? -23.703 -3.898 -0.454 1.00 75.19 92 PRO A C 1
ATOM 737 O O . PRO A 1 92 ? -23.178 -3.408 -1.454 1.00 75.19 92 PRO A O 1
ATOM 740 N N . GLN A 1 93 ? -23.961 -5.201 -0.338 1.00 66.31 93 GLN A N 1
ATOM 741 C CA . GLN A 1 93 ? -23.828 -6.125 -1.461 1.00 66.31 93 GLN A CA 1
ATOM 742 C C . GLN A 1 93 ? -24.960 -5.803 -2.434 1.00 66.31 93 GLN A C 1
ATOM 744 O O . GLN A 1 93 ? -26.126 -5.834 -2.041 1.00 66.31 93 GLN A O 1
ATOM 749 N N . THR A 1 94 ? -24.589 -5.379 -3.639 1.00 60.69 94 THR A N 1
ATOM 750 C CA . THR A 1 94 ? -25.520 -5.040 -4.723 1.00 60.69 94 THR A CA 1
ATOM 751 C C . THR A 1 94 ? -25.963 -6.295 -5.452 1.00 60.69 94 THR A C 1
ATOM 753 O O . THR A 1 94 ? -25.134 -7.228 -5.552 1.00 60.69 94 THR A O 1
#

Foldseek 3Di:
DDPVVVVVVVVVVVVVVVVVVVVVVVVVVVVVCPPPPNPDDDPLADPLCPQFPQFDFDWDDDDPVRIQTQGGPVGRSDDPDPDHDPNGDHDPDD

Radius of gyration: 25.06 Å; chains: 1; bounding box: 60×27×65 Å